Protein AF-A0AAD8IHG1-F1 (afdb_monomer)

Radius of gyration: 26.22 Å; Cα contacts (8 Å, |Δi|>4): 36; chains: 1; bounding box: 47×34×68 Å

Sequence (100 aa):
MQVCKHFLEAVEMNQHGWFWVCPNGGKICHYRHALPIGYILKSQMKALLEEEVEKISEDIENQHAKVITSTPMTPELFLEWKKMEARDAAEMAERAIMIV

InterPro domains:
  IPR000571 Zinc finger, CCCH-type [PS50103] (1-36)

Secondary structure (DSSP, 8-state):
-PBPHHHHHHHHTT--STT---TTTGGG-SSB-SPPTTPPPHHHHHHHHHHHHHHHHHHHHHHHHH--------HHHHHHHHHHHHHHHHHHHHHHHTT-

Foldseek 3Di:
DAADPQLLVCVLVVNDDDPDARPCHRVPDPHDNDDDVPDDRPVRVVVVVVVVVVVVVVVVVVVVVVDPDDDDDDPVNVVVVVVVVVVVVVVVVVVVVVVD

Solvent-accessible surface area (backbone atoms only — not comparable to full-atom values): 6173 Å² total; per-residue (Å²): 138,56,63,32,70,69,47,54,53,28,53,76,68,66,57,59,56,96,87,54,67,50,89,70,54,43,93,69,36,95,41,43,89,60,80,60,92,88,70,75,51,70,70,58,54,48,51,55,52,51,52,52,51,51,51,53,51,52,52,50,52,57,51,55,74,68,56,86,75,85,78,85,85,43,72,70,57,48,53,51,50,53,52,51,53,55,48,53,54,50,53,50,51,51,53,57,61,74,74,110

Organism: NCBI:txid360622

Mean predicted aligned error: 10.36 Å

pLDDT: mean 86.81, std 6.55, range [54.34, 94.75]

Nearest PDB structures (foldseek):
  7vyx-assembly1_A  TM=2.238E-01  e=5.594E+00  Parasutterella muris

Structure (mmCIF, N/CA/C/O backbone):
data_AF-A0AAD8IHG1-F1
#
_entry.id   AF-A0AAD8IHG1-F1
#
loop_
_atom_site.group_PDB
_atom_site.id
_atom_site.type_symbol
_atom_site.label_atom_id
_atom_site.label_alt_id
_atom_site.label_comp_id
_atom_site.label_asym_id
_atom_site.label_entity_id
_atom_site.label_seq_id
_atom_site.pdbx_PDB_ins_code
_atom_site.Cartn_x
_atom_site.Cartn_y
_atom_site.Cartn_z
_atom_site.occupancy
_atom_site.B_iso_or_equiv
_atom_site.auth_seq_id
_atom_site.auth_comp_id
_atom_site.auth_asym_id
_atom_site.auth_atom_id
_atom_site.pdbx_PDB_model_num
ATOM 1 N N . MET A 1 1 ? -1.831 5.982 -28.945 1.00 61.19 1 MET A N 1
ATOM 2 C CA . MET A 1 1 ? -0.402 5.650 -29.140 1.00 61.19 1 MET A CA 1
ATOM 3 C C . MET A 1 1 ? -0.011 4.632 -28.077 1.00 61.19 1 MET A C 1
ATOM 5 O O . MET A 1 1 ? -0.023 4.988 -26.908 1.00 61.19 1 MET A O 1
ATOM 9 N N . GLN A 1 2 ? 0.223 3.369 -28.437 1.00 81.62 2 GLN A N 1
ATOM 10 C CA . GLN A 1 2 ? 0.558 2.319 -27.462 1.00 81.62 2 GLN A CA 1
ATOM 11 C C . GLN A 1 2 ? 2.078 2.198 -27.272 1.00 81.62 2 GLN A C 1
ATOM 13 O O . GLN A 1 2 ? 2.849 2.435 -28.207 1.00 81.62 2 GLN A O 1
ATOM 18 N N . VAL A 1 3 ? 2.500 1.860 -26.051 1.00 86.69 3 VAL A N 1
ATOM 19 C CA . VAL A 1 3 ? 3.903 1.581 -25.707 1.00 86.69 3 VAL A CA 1
ATOM 20 C C . VAL A 1 3 ? 4.254 0.173 -26.184 1.00 86.69 3 VAL A C 1
ATOM 22 O O . VAL A 1 3 ? 3.428 -0.735 -26.099 1.00 86.69 3 VAL A O 1
ATOM 25 N N . CYS A 1 4 ? 5.463 -0.023 -26.709 1.00 90.62 4 CYS A N 1
ATOM 26 C CA . CYS A 1 4 ? 5.891 -1.340 -27.179 1.00 90.62 4 CYS A CA 1
ATOM 27 C C . CYS A 1 4 ? 5.964 -2.349 -26.019 1.00 90.62 4 CYS A C 1
ATOM 29 O O . CYS A 1 4 ? 6.603 -2.080 -25.003 1.00 90.62 4 CYS A O 1
ATOM 31 N N . LYS A 1 5 ? 5.393 -3.545 -26.204 1.00 88.69 5 LYS A N 1
ATOM 32 C CA . LYS A 1 5 ? 5.436 -4.626 -25.201 1.00 88.69 5 LYS A CA 1
ATOM 33 C C . LYS A 1 5 ? 6.863 -5.042 -24.820 1.00 88.69 5 LYS A C 1
ATOM 35 O O . LYS A 1 5 ? 7.157 -5.207 -23.646 1.00 88.69 5 LYS A O 1
ATOM 40 N N . HIS A 1 6 ? 7.757 -5.133 -25.807 1.00 88.75 6 HIS A N 1
ATOM 41 C CA . HIS A 1 6 ? 9.150 -5.536 -25.593 1.00 88.75 6 HIS A CA 1
ATOM 42 C C . HIS A 1 6 ? 9.953 -4.459 -24.875 1.00 88.75 6 HIS A C 1
ATOM 44 O O . HIS A 1 6 ? 10.901 -4.759 -24.163 1.00 88.75 6 HIS A O 1
ATOM 50 N N . PHE A 1 7 ? 9.561 -3.198 -25.058 1.00 89.06 7 PHE A N 1
ATOM 51 C CA . PHE A 1 7 ? 10.139 -2.105 -24.299 1.00 89.06 7 PHE A CA 1
ATOM 52 C C . PHE A 1 7 ? 9.715 -2.178 -22.835 1.00 89.06 7 PHE A C 1
ATOM 54 O O . PHE A 1 7 ? 10.578 -2.093 -21.976 1.00 89.06 7 PHE A O 1
ATOM 61 N N . LEU A 1 8 ? 8.428 -2.401 -22.545 1.00 88.38 8 LEU A N 1
ATOM 62 C CA . LEU A 1 8 ? 7.967 -2.569 -21.161 1.00 88.38 8 LEU A CA 1
ATOM 63 C C . LEU A 1 8 ? 8.709 -3.707 -20.452 1.00 88.38 8 LEU A C 1
ATOM 65 O O . LEU A 1 8 ? 9.193 -3.509 -19.347 1.00 88.38 8 LEU A O 1
ATOM 69 N N . GLU A 1 9 ? 8.876 -4.851 -21.116 1.00 88.19 9 GLU A N 1
ATOM 70 C CA . GLU A 1 9 ? 9.645 -5.986 -20.590 1.00 88.19 9 GLU A CA 1
ATOM 71 C C . GLU A 1 9 ? 11.123 -5.637 -20.343 1.00 88.19 9 GLU A C 1
ATOM 73 O O . GLU A 1 9 ? 11.658 -5.920 -19.274 1.00 88.19 9 G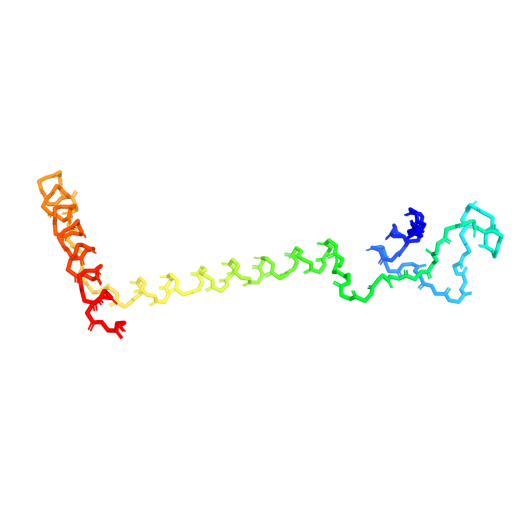LU A O 1
ATOM 78 N N . ALA A 1 10 ? 11.774 -4.957 -21.291 1.00 89.75 10 ALA A N 1
ATOM 79 C CA . ALA A 1 10 ? 13.168 -4.547 -21.147 1.00 89.75 10 ALA A CA 1
ATOM 80 C C . ALA A 1 10 ? 13.376 -3.528 -20.019 1.00 89.75 10 ALA A C 1
ATOM 82 O O . ALA A 1 10 ? 14.382 -3.600 -19.317 1.00 89.75 10 ALA A O 1
ATOM 83 N N . VAL A 1 11 ? 12.439 -2.593 -19.829 1.00 89.00 11 VAL A N 1
ATOM 84 C CA . VAL A 1 11 ? 12.484 -1.650 -18.706 1.00 89.00 11 VAL A CA 1
ATOM 85 C C . VAL A 1 11 ? 12.256 -2.381 -17.380 1.00 89.00 11 VAL A C 1
ATOM 87 O O . VAL A 1 11 ? 12.984 -2.128 -16.426 1.00 89.00 11 VAL A O 1
ATOM 90 N N . GLU A 1 12 ? 11.321 -3.334 -17.321 1.00 86.69 12 GLU A N 1
ATOM 91 C CA . GLU A 1 12 ? 11.069 -4.146 -16.120 1.00 86.69 12 GLU A CA 1
ATOM 92 C C . GLU A 1 12 ? 12.312 -4.958 -15.704 1.00 86.69 12 GLU A C 1
ATOM 94 O O . GLU A 1 12 ? 12.584 -5.122 -14.517 1.00 86.69 12 GLU A O 1
ATOM 99 N N . MET A 1 13 ? 13.101 -5.421 -16.680 1.00 85.50 13 MET A N 1
ATOM 100 C CA . MET A 1 13 ? 14.354 -6.151 -16.456 1.00 85.50 13 MET A CA 1
ATOM 101 C C . MET A 1 13 ? 15.592 -5.248 -16.324 1.00 85.50 13 MET A C 1
ATOM 103 O O . MET A 1 13 ? 16.706 -5.764 -16.248 1.00 85.50 13 MET A O 1
ATOM 107 N N . ASN A 1 14 ? 15.438 -3.918 -16.327 1.00 82.88 14 ASN A N 1
ATOM 108 C CA . ASN A 1 14 ? 16.538 -2.942 -16.382 1.00 82.88 14 ASN A CA 1
ATOM 109 C C . ASN A 1 14 ? 17.500 -3.119 -17.580 1.00 82.88 14 ASN A C 1
ATOM 111 O O . ASN A 1 14 ? 18.616 -2.606 -17.572 1.00 82.88 14 ASN A O 1
ATOM 115 N N . GLN A 1 15 ? 17.069 -3.797 -18.644 1.00 83.31 15 GLN A N 1
ATOM 116 C CA . GLN A 1 15 ? 17.848 -4.068 -19.861 1.00 83.31 15 GLN A CA 1
ATOM 117 C C . GLN A 1 15 ? 17.633 -3.022 -20.968 1.00 83.31 15 GLN A C 1
ATOM 119 O O . GLN A 1 15 ? 18.031 -3.221 -22.113 1.00 83.31 15 GLN A O 1
ATOM 124 N N . HIS A 1 16 ? 17.004 -1.893 -20.650 1.00 75.81 16 HIS A N 1
ATOM 125 C CA . HIS A 1 16 ? 16.937 -0.722 -21.523 1.00 75.81 16 HIS A CA 1
ATOM 126 C C . HIS A 1 16 ? 18.265 0.065 -21.525 1.00 75.81 16 HIS A C 1
ATOM 128 O O . HIS A 1 16 ? 18.893 0.240 -20.484 1.00 75.81 16 HIS A O 1
ATOM 134 N N . GLY A 1 17 ? 18.714 0.556 -22.685 1.00 76.62 17 GLY A N 1
ATOM 135 C CA . GLY A 1 17 ? 19.956 1.330 -22.778 1.00 76.62 17 GLY A CA 1
ATOM 136 C C . GLY A 1 17 ? 20.475 1.492 -24.205 1.00 76.62 17 GLY A C 1
ATOM 137 O O . GLY A 1 17 ? 19.796 1.144 -25.168 1.00 76.62 17 GLY A O 1
ATOM 138 N N . TRP A 1 18 ? 21.702 2.004 -24.339 1.00 76.25 18 TRP A N 1
ATOM 139 C CA . TRP A 1 18 ? 22.323 2.337 -25.632 1.00 76.25 18 TRP A CA 1
ATOM 140 C C . TRP A 1 18 ? 22.438 1.145 -26.599 1.00 76.25 18 TRP A C 1
ATOM 142 O O . TRP A 1 18 ? 22.328 1.319 -27.810 1.00 76.25 18 TRP A O 1
ATOM 152 N N . PHE A 1 19 ? 22.623 -0.066 -26.068 1.00 79.69 19 PHE A N 1
ATOM 153 C CA . PHE A 1 19 ? 22.748 -1.296 -26.860 1.00 79.69 19 PHE A CA 1
ATOM 154 C C . PHE A 1 19 ? 21.433 -2.070 -27.014 1.00 79.69 19 PHE A C 1
ATOM 156 O O . PHE A 1 19 ? 21.411 -3.108 -27.673 1.00 79.69 19 PHE A O 1
ATOM 163 N N . TRP A 1 20 ? 20.335 -1.589 -26.425 1.00 86.69 20 TRP A N 1
ATOM 164 C CA . TRP A 1 20 ? 19.052 -2.273 -26.521 1.00 86.69 20 TRP A CA 1
ATOM 165 C C . TRP A 1 20 ? 18.360 -1.947 -27.848 1.00 86.69 20 TRP A C 1
ATOM 167 O O . TRP A 1 20 ? 18.098 -0.786 -28.169 1.00 86.69 20 TRP A O 1
ATOM 177 N N . VAL A 1 21 ? 18.033 -2.986 -28.616 1.00 85.25 21 VAL A N 1
ATOM 178 C CA . VAL A 1 21 ? 17.307 -2.872 -29.884 1.00 85.25 21 VAL A CA 1
ATOM 179 C C . VAL A 1 21 ? 15.987 -3.613 -29.755 1.00 85.25 21 VAL A C 1
ATOM 181 O O . VAL A 1 21 ? 15.956 -4.787 -29.397 1.00 85.25 21 VAL A O 1
ATOM 184 N N . CYS A 1 22 ? 14.885 -2.933 -30.075 1.00 88.06 22 CYS A N 1
ATOM 185 C CA . CYS A 1 22 ? 13.569 -3.556 -30.040 1.00 88.06 22 CYS A CA 1
ATOM 186 C C . CYS A 1 22 ? 13.506 -4.750 -31.014 1.00 88.06 22 CYS A C 1
A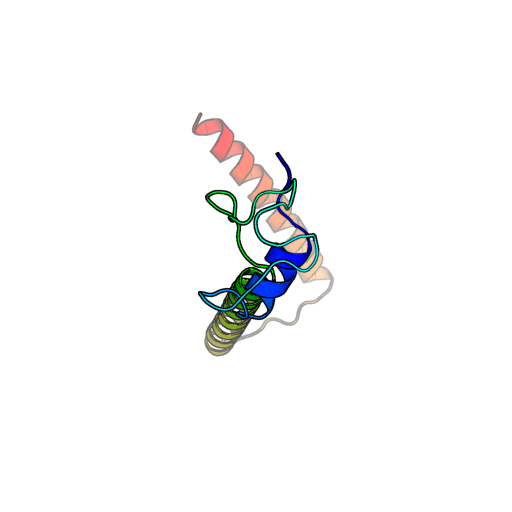TOM 188 O O . CYS A 1 22 ? 13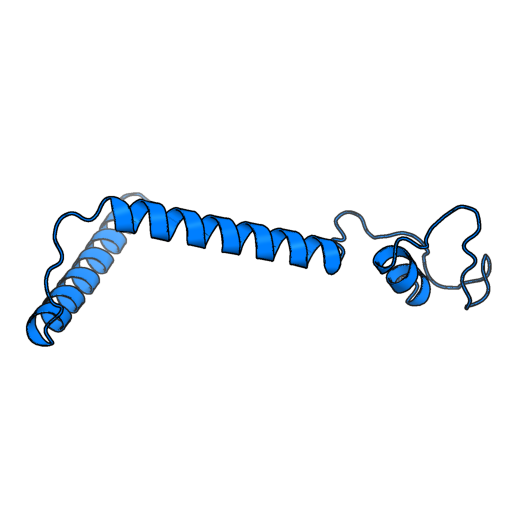.764 -4.563 -32.207 1.00 88.06 22 CYS A O 1
ATOM 190 N N . PRO A 1 23 ? 13.101 -5.952 -30.567 1.00 86.81 23 PRO A N 1
ATOM 191 C CA . PRO A 1 23 ? 12.986 -7.123 -31.441 1.00 86.81 23 PRO A CA 1
ATOM 192 C C . PRO A 1 23 ? 11.874 -6.971 -32.492 1.00 86.81 23 PRO A C 1
ATOM 194 O O . PRO A 1 23 ? 11.879 -7.659 -33.505 1.00 86.81 23 PRO A O 1
ATOM 197 N N . ASN A 1 24 ? 10.956 -6.015 -32.310 1.00 81.44 24 ASN A N 1
ATOM 198 C CA . ASN A 1 24 ? 9.882 -5.688 -33.250 1.00 81.44 24 ASN A CA 1
ATOM 199 C C . ASN A 1 24 ? 10.307 -4.660 -34.324 1.00 81.44 24 ASN A C 1
ATOM 201 O O . ASN A 1 24 ? 9.527 -3.784 -34.698 1.00 81.44 24 ASN A O 1
ATOM 205 N N . GLY A 1 25 ? 11.563 -4.717 -34.778 1.00 77.69 25 GLY A N 1
ATOM 206 C CA . GLY A 1 25 ? 12.081 -3.860 -35.855 1.00 77.69 25 GLY A CA 1
ATOM 207 C C . GLY A 1 25 ? 12.900 -2.644 -35.406 1.00 77.69 25 GLY A C 1
ATOM 208 O O . GLY A 1 25 ? 13.099 -1.719 -36.190 1.00 77.69 25 GLY A O 1
ATOM 209 N N . GLY A 1 26 ? 13.393 -2.610 -34.165 1.00 79.50 26 GLY A N 1
ATOM 210 C CA . GLY A 1 26 ? 14.316 -1.578 -33.686 1.00 79.50 26 GLY A CA 1
ATOM 211 C C . GLY A 1 26 ? 13.744 -0.165 -33.826 1.00 79.50 26 GLY A C 1
ATOM 212 O O . GLY A 1 26 ? 12.757 0.181 -33.180 1.00 79.50 26 GLY A O 1
ATOM 213 N N . LYS A 1 27 ? 14.357 0.650 -34.693 1.00 73.94 27 LYS A N 1
ATOM 214 C CA . LYS A 1 27 ? 13.911 2.024 -35.002 1.00 73.94 27 LYS A CA 1
ATOM 215 C C . LYS A 1 27 ? 12.644 2.094 -35.869 1.00 73.94 27 LYS A C 1
ATOM 217 O O . LYS A 1 27 ? 12.062 3.164 -35.983 1.00 73.94 27 LYS A O 1
ATOM 222 N N . ILE A 1 28 ? 12.226 0.977 -36.463 1.00 81.62 28 ILE A N 1
ATOM 223 C CA . ILE A 1 28 ? 11.057 0.853 -37.351 1.00 81.62 28 ILE A CA 1
ATOM 224 C C . ILE A 1 28 ? 9.814 0.393 -36.562 1.00 81.62 28 ILE A C 1
ATOM 226 O O . ILE A 1 28 ? 8.738 0.203 -37.119 1.00 81.62 28 ILE A O 1
ATOM 230 N N . CYS A 1 29 ? 9.935 0.201 -35.246 1.00 85.88 29 CYS A N 1
ATOM 231 C CA . CYS A 1 29 ? 8.811 -0.212 -34.416 1.00 85.88 29 CYS A CA 1
ATOM 232 C C . CYS A 1 29 ? 7.672 0.819 -34.489 1.00 85.88 29 CYS A C 1
ATOM 234 O O . CYS A 1 29 ? 7.864 1.999 -34.205 1.00 85.88 29 CYS A O 1
ATOM 236 N N . HIS A 1 30 ? 6.462 0.351 -34.799 1.00 83.81 30 HIS A N 1
ATOM 237 C CA . HIS A 1 30 ? 5.252 1.179 -34.848 1.00 83.81 30 HIS A CA 1
ATOM 238 C C . HIS A 1 30 ? 4.797 1.704 -33.472 1.00 83.81 30 HIS A C 1
ATOM 240 O O . HIS A 1 30 ? 3.921 2.565 -33.393 1.00 83.81 30 HIS A O 1
ATOM 246 N N . TYR A 1 31 ? 5.363 1.177 -32.383 1.00 86.81 31 TYR A N 1
ATOM 247 C CA . TYR A 1 31 ? 4.978 1.485 -31.008 1.00 86.81 31 TYR A CA 1
ATOM 248 C C . TYR A 1 31 ? 6.028 2.350 -30.307 1.00 86.81 31 TYR A C 1
ATOM 250 O O . TYR A 1 31 ? 7.221 2.276 -30.596 1.00 86.81 31 TYR A O 1
ATOM 258 N N . ARG A 1 32 ? 5.594 3.155 -29.332 1.00 85.81 32 ARG A N 1
ATOM 259 C CA . ARG A 1 32 ? 6.470 4.107 -28.6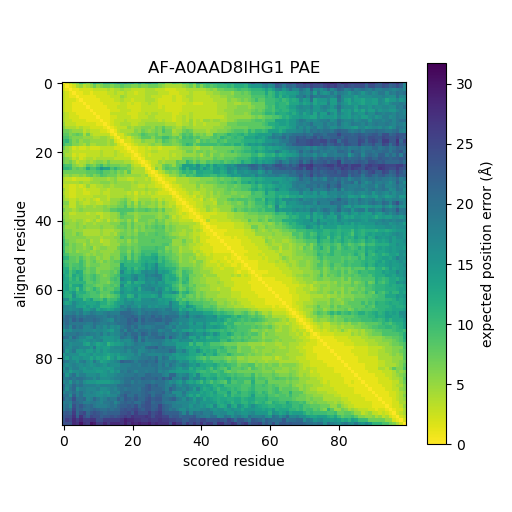30 1.00 85.81 32 ARG A CA 1
ATOM 260 C C . ARG A 1 32 ? 7.422 3.377 -27.669 1.00 85.81 32 ARG A C 1
ATOM 262 O O . ARG A 1 32 ? 6.971 2.573 -26.855 1.00 85.81 32 ARG A O 1
ATOM 269 N N . HIS A 1 33 ? 8.715 3.705 -27.717 1.00 87.50 33 HIS A N 1
ATOM 270 C CA . HIS A 1 33 ? 9.758 3.234 -26.785 1.00 87.50 33 HIS A CA 1
ATOM 271 C C . HIS A 1 33 ? 10.051 4.263 -25.690 1.00 87.50 33 HIS A C 1
ATOM 273 O O . HIS A 1 33 ? 11.183 4.693 -25.493 1.00 87.50 33 HIS A O 1
ATOM 279 N N . ALA A 1 34 ? 9.001 4.735 -25.033 1.00 87.25 34 ALA A N 1
ATOM 280 C CA . ALA A 1 34 ? 9.127 5.655 -23.918 1.00 87.25 34 ALA A CA 1
ATOM 281 C C . ALA A 1 34 ? 7.930 5.471 -22.999 1.00 87.25 34 ALA A C 1
ATOM 283 O O . ALA A 1 34 ? 6.787 5.383 -23.472 1.00 87.25 34 ALA A O 1
ATOM 284 N N . LEU A 1 35 ? 8.203 5.441 -21.696 1.00 85.12 35 LEU A N 1
ATOM 285 C CA . LEU A 1 35 ? 7.162 5.373 -20.687 1.00 85.12 35 LEU A CA 1
ATOM 286 C C . LEU A 1 35 ? 6.280 6.635 -20.753 1.00 85.12 35 LEU A C 1
ATOM 288 O O . LEU A 1 35 ? 6.763 7.730 -21.081 1.00 85.12 35 LEU A O 1
ATOM 292 N N . PRO A 1 36 ? 4.967 6.504 -20.520 1.00 86.81 36 PRO A N 1
ATOM 293 C CA . PRO A 1 36 ? 4.108 7.640 -20.227 1.00 86.81 36 PRO A CA 1
ATOM 294 C C . PRO A 1 36 ? 4.591 8.361 -18.966 1.00 86.81 36 PRO A C 1
ATOM 296 O O . PRO A 1 36 ? 5.170 7.746 -18.070 1.00 86.81 36 PRO A O 1
ATOM 299 N N . ILE A 1 37 ? 4.338 9.665 -18.891 1.00 84.75 37 ILE A N 1
ATOM 300 C CA . ILE A 1 37 ? 4.608 10.438 -17.675 1.00 84.75 37 ILE A CA 1
ATOM 301 C C . ILE A 1 37 ? 3.748 9.847 -16.548 1.00 84.75 37 ILE A C 1
ATOM 303 O O . ILE A 1 37 ? 2.550 9.652 -16.737 1.00 84.75 37 ILE A O 1
ATOM 307 N N . GLY A 1 38 ? 4.367 9.532 -15.408 1.00 82.81 38 GLY A N 1
ATOM 308 C CA . GLY A 1 38 ? 3.687 8.932 -14.255 1.00 82.81 38 GLY A CA 1
ATOM 309 C C . GLY A 1 38 ? 3.509 7.409 -14.310 1.00 82.81 38 GLY A C 1
ATOM 310 O O . GLY A 1 38 ? 2.824 6.860 -13.455 1.00 82.81 38 GLY A O 1
ATOM 311 N N . TYR A 1 39 ? 4.098 6.707 -15.285 1.00 84.56 39 TYR A N 1
ATOM 312 C CA . TYR A 1 39 ? 4.062 5.242 -15.303 1.00 84.56 39 TYR A CA 1
ATOM 313 C C . TYR A 1 39 ? 4.988 4.652 -14.231 1.00 84.56 39 TYR A C 1
ATOM 315 O O . TYR A 1 39 ? 6.197 4.880 -14.264 1.00 84.56 39 TYR A O 1
ATOM 323 N N . ILE A 1 40 ? 4.417 3.861 -13.322 1.00 84.38 40 ILE A N 1
ATOM 324 C CA . ILE A 1 40 ? 5.135 3.147 -12.260 1.00 84.38 40 ILE A CA 1
ATOM 325 C C . ILE A 1 40 ? 5.327 1.691 -12.704 1.00 84.38 40 ILE A C 1
ATOM 327 O O . ILE A 1 40 ? 4.375 1.039 -13.138 1.00 84.38 40 ILE A O 1
ATOM 331 N N . LEU A 1 41 ? 6.561 1.184 -12.626 1.00 86.56 41 LEU A N 1
ATOM 332 C CA . LEU A 1 41 ? 6.867 -0.216 -12.948 1.00 86.56 41 LEU A CA 1
ATOM 333 C C . LEU A 1 41 ? 6.235 -1.156 -11.919 1.00 86.56 41 LEU A C 1
ATOM 335 O O . LEU A 1 41 ? 6.078 -0.790 -10.753 1.00 86.56 41 LEU A O 1
ATOM 339 N N . LYS A 1 42 ? 5.924 -2.394 -12.318 1.00 85.19 42 LYS A N 1
ATOM 340 C CA . LYS A 1 42 ? 5.336 -3.364 -11.382 1.00 85.19 42 LYS A CA 1
ATOM 341 C C . LYS A 1 42 ? 6.321 -3.705 -10.269 1.00 85.19 42 LYS A C 1
ATOM 343 O O . LYS A 1 42 ? 5.905 -3.849 -9.126 1.00 85.19 42 LYS A O 1
ATOM 348 N N . SER A 1 43 ? 7.613 -3.777 -10.587 1.00 83.44 43 SER A N 1
ATOM 349 C CA . SER A 1 43 ? 8.687 -3.952 -9.603 1.00 83.44 43 SER A CA 1
ATOM 350 C C . SER A 1 43 ? 8.731 -2.830 -8.559 1.00 83.44 43 SER A C 1
ATOM 352 O O . SER A 1 43 ? 8.812 -3.111 -7.368 1.00 83.44 43 SER A O 1
ATOM 354 N N . GLN A 1 44 ? 8.612 -1.571 -8.987 1.00 83.75 44 GLN A N 1
ATOM 355 C CA . GLN A 1 44 ? 8.586 -0.415 -8.084 1.00 83.75 44 GLN A CA 1
ATOM 356 C C . GLN A 1 44 ? 7.315 -0.391 -7.234 1.00 83.75 44 GLN A C 1
ATOM 358 O O . GLN A 1 44 ? 7.384 -0.166 -6.032 1.00 83.75 44 GLN A O 1
ATOM 363 N N . MET A 1 45 ? 6.158 -0.676 -7.836 1.00 86.81 45 MET A N 1
ATOM 364 C CA . MET A 1 45 ? 4.893 -0.762 -7.105 1.00 86.81 45 MET A CA 1
ATOM 365 C C . MET A 1 45 ? 4.928 -1.873 -6.052 1.00 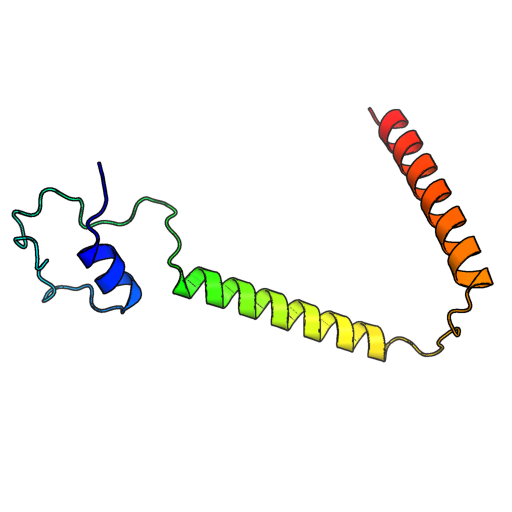86.81 45 MET A C 1
ATOM 367 O O . MET A 1 45 ? 4.444 -1.681 -4.943 1.00 86.81 45 MET A O 1
ATOM 371 N N . LYS A 1 46 ? 5.531 -3.021 -6.381 1.00 85.94 46 LYS A N 1
ATOM 372 C CA . LYS A 1 46 ? 5.722 -4.117 -5.434 1.00 85.94 46 LYS A CA 1
ATOM 373 C C . LYS A 1 46 ? 6.602 -3.692 -4.254 1.00 85.94 46 LYS A C 1
ATOM 375 O O . LYS A 1 46 ? 6.210 -3.942 -3.124 1.00 85.94 46 LYS A O 1
ATOM 380 N N . ALA A 1 47 ? 7.723 -3.018 -4.511 1.00 86.31 47 ALA A N 1
ATOM 381 C CA . ALA A 1 47 ? 8.608 -2.534 -3.452 1.00 86.31 47 ALA A CA 1
ATOM 382 C C . ALA A 1 47 ? 7.901 -1.546 -2.508 1.00 86.31 47 ALA A C 1
ATOM 384 O O . ALA A 1 47 ? 8.012 -1.683 -1.298 1.00 86.31 47 ALA A O 1
ATOM 385 N N . LEU A 1 48 ? 7.113 -0.609 -3.051 1.00 87.12 48 LEU A N 1
ATOM 386 C CA . LEU A 1 48 ? 6.326 0.331 -2.241 1.00 87.12 48 LEU A CA 1
ATOM 387 C C . LEU A 1 48 ? 5.285 -0.384 -1.367 1.00 87.12 48 LEU A C 1
ATOM 389 O O . LEU A 1 48 ? 5.089 -0.017 -0.215 1.00 87.12 48 LEU A O 1
ATOM 393 N N . LEU A 1 49 ? 4.622 -1.410 -1.907 1.00 88.56 49 LEU A N 1
ATOM 394 C CA . LEU A 1 49 ? 3.663 -2.212 -1.144 1.00 88.56 49 LEU A CA 1
ATOM 395 C C . LEU A 1 49 ? 4.348 -3.027 -0.042 1.00 88.56 49 LEU A C 1
ATOM 397 O O . LEU A 1 49 ? 3.802 -3.135 1.049 1.00 88.56 49 LEU A O 1
ATOM 401 N N . GLU A 1 50 ? 5.515 -3.608 -0.319 1.00 90.50 50 GLU A N 1
ATOM 402 C CA . GLU A 1 50 ? 6.301 -4.343 0.678 1.00 90.50 50 GLU A CA 1
ATOM 403 C C . GLU A 1 50 ? 6.775 -3.411 1.804 1.00 90.50 50 GLU A C 1
ATOM 405 O O . GLU A 1 50 ? 6.590 -3.746 2.969 1.00 90.50 50 GLU A O 1
ATOM 410 N N . GLU A 1 51 ? 7.265 -2.213 1.475 1.00 88.88 51 GLU A N 1
ATOM 411 C CA . GLU A 1 51 ? 7.656 -1.186 2.453 1.00 88.88 51 GLU A CA 1
ATOM 412 C C . GLU A 1 51 ? 6.471 -0.734 3.325 1.00 88.88 51 GLU A C 1
ATOM 414 O O . GLU A 1 51 ? 6.592 -0.610 4.544 1.00 88.88 51 GLU A O 1
ATOM 419 N N . GLU A 1 52 ? 5.294 -0.528 2.727 1.00 91.12 52 GLU A N 1
ATOM 420 C CA . GLU A 1 52 ? 4.088 -0.158 3.473 1.00 91.12 52 GL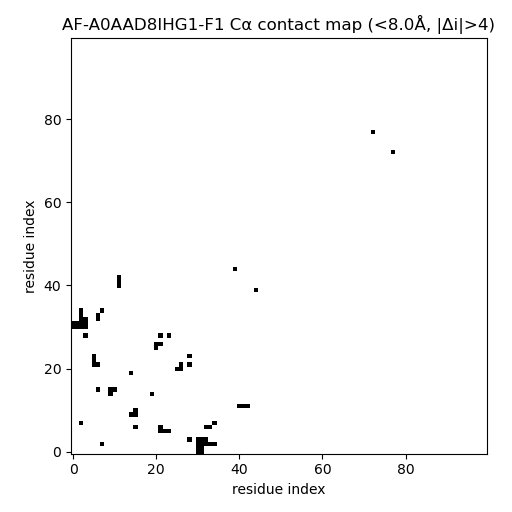U A CA 1
ATOM 421 C C . GLU A 1 52 ? 3.634 -1.284 4.416 1.00 91.12 52 GLU A C 1
ATOM 423 O O . GLU A 1 52 ? 3.257 -1.023 5.560 1.00 91.12 52 GLU A O 1
ATOM 428 N N . VAL A 1 53 ? 3.716 -2.543 3.976 1.00 90.31 53 VAL A N 1
ATOM 429 C CA . VAL A 1 53 ? 3.412 -3.708 4.818 1.00 90.31 53 VAL A CA 1
ATOM 430 C C . VAL A 1 53 ? 4.407 -3.836 5.972 1.00 90.31 53 VAL A C 1
ATOM 432 O O . VAL A 1 53 ? 3.979 -4.062 7.105 1.00 90.31 53 VAL A O 1
ATOM 435 N N . GLU A 1 54 ? 5.707 -3.669 5.718 1.00 89.75 54 GLU A N 1
ATOM 436 C CA . GLU A 1 54 ? 6.738 -3.696 6.763 1.00 89.75 54 GLU A CA 1
ATOM 437 C C . GLU A 1 54 ? 6.496 -2.609 7.810 1.00 89.75 54 GLU A C 1
ATOM 439 O O . GLU A 1 54 ? 6.480 -2.896 9.008 1.00 89.75 54 GLU A O 1
ATOM 444 N N . LYS A 1 55 ? 6.199 -1.385 7.366 1.00 92.00 55 LYS A N 1
ATOM 445 C CA . LYS A 1 55 ? 5.884 -0.271 8.260 1.00 92.00 55 LYS A CA 1
ATOM 446 C C . LYS A 1 55 ? 4.658 -0.551 9.132 1.00 92.00 55 LYS A C 1
ATOM 448 O O . LYS A 1 55 ? 4.694 -0.306 10.335 1.00 92.00 55 LYS A O 1
ATOM 453 N N . ILE A 1 56 ? 3.580 -1.086 8.551 1.00 91.88 56 ILE A N 1
ATOM 454 C CA . ILE A 1 56 ? 2.379 -1.466 9.313 1.00 91.88 56 ILE A CA 1
ATOM 455 C C . ILE A 1 56 ? 2.722 -2.538 10.354 1.00 91.88 56 ILE A C 1
ATOM 457 O O . ILE A 1 56 ? 2.243 -2.465 11.485 1.00 91.88 56 ILE A O 1
ATOM 461 N N . SER A 1 57 ? 3.550 -3.522 9.994 1.00 90.31 57 SER A N 1
ATOM 462 C CA . SER A 1 57 ? 3.985 -4.571 10.921 1.00 90.31 57 SER A CA 1
ATOM 463 C C . SER A 1 57 ? 4.752 -3.991 12.110 1.00 90.31 57 SER A C 1
ATOM 465 O O . SER A 1 57 ? 4.426 -4.295 13.258 1.00 90.31 57 SER A O 1
ATOM 467 N N . GLU A 1 58 ? 5.725 -3.115 11.850 1.00 92.25 58 GLU A N 1
ATOM 468 C CA . GLU A 1 58 ? 6.521 -2.461 12.892 1.00 92.25 58 GLU A CA 1
ATOM 469 C C . GLU A 1 58 ? 5.647 -1.584 13.806 1.00 92.25 58 GLU A C 1
ATOM 471 O O . GLU A 1 58 ? 5.785 -1.608 15.033 1.00 92.25 58 GLU A O 1
ATOM 476 N N . ASP A 1 59 ? 4.687 -0.855 13.233 1.00 94.75 59 ASP A N 1
ATOM 477 C CA . ASP A 1 59 ? 3.739 -0.042 13.993 1.00 94.75 59 ASP A CA 1
ATOM 478 C C . ASP A 1 59 ? 2.848 -0.899 14.907 1.00 94.75 59 ASP A C 1
ATOM 480 O O . ASP A 1 59 ? 2.632 -0.536 16.070 1.00 94.75 59 ASP A O 1
ATOM 484 N N . ILE A 1 60 ? 2.363 -2.051 14.426 1.00 93.62 60 ILE A N 1
ATOM 485 C CA . ILE A 1 60 ? 1.571 -2.993 15.232 1.00 93.62 60 ILE A CA 1
ATOM 486 C C . ILE A 1 60 ? 2.402 -3.532 16.398 1.00 93.62 60 ILE A C 1
ATOM 488 O O . ILE A 1 60 ? 1.924 -3.530 17.533 1.00 93.62 60 ILE A O 1
ATOM 492 N N . GLU A 1 61 ? 3.641 -3.961 16.155 1.00 91.81 61 GLU A N 1
ATOM 493 C CA . GLU A 1 61 ? 4.527 -4.482 17.203 1.00 91.81 61 GLU A CA 1
ATOM 494 C C . GLU A 1 61 ? 4.849 -3.418 18.257 1.00 91.81 61 GLU A C 1
ATOM 496 O O . GLU A 1 61 ? 4.740 -3.673 19.461 1.00 91.81 61 GLU A O 1
ATOM 501 N N . ASN A 1 62 ? 5.147 -2.193 17.818 1.00 92.06 62 ASN A N 1
ATOM 502 C CA . ASN A 1 62 ? 5.380 -1.052 18.697 1.00 92.06 62 ASN A CA 1
ATOM 503 C C . ASN A 1 62 ? 4.153 -0.705 19.549 1.00 92.06 62 ASN A C 1
ATOM 505 O O . ASN A 1 62 ? 4.292 -0.341 20.720 1.00 92.06 62 ASN A O 1
ATOM 509 N N . GLN A 1 63 ? 2.947 -0.778 18.981 1.00 92.62 63 GLN A N 1
ATOM 510 C CA . GLN A 1 63 ? 1.715 -0.572 19.741 1.00 92.62 63 GLN A CA 1
ATOM 511 C C . GLN A 1 63 ? 1.472 -1.714 20.723 1.00 92.62 63 GLN A C 1
ATOM 513 O O . GLN A 1 63 ? 1.168 -1.452 21.885 1.00 92.62 63 GLN A O 1
ATOM 518 N N . HIS A 1 64 ? 1.667 -2.960 20.296 1.00 89.31 64 HIS A N 1
ATOM 519 C CA . HIS A 1 64 ? 1.480 -4.133 21.140 1.00 89.31 64 HIS A CA 1
ATOM 520 C C . HIS A 1 64 ? 2.436 -4.127 22.341 1.00 89.31 64 HIS A C 1
ATOM 522 O O . HIS A 1 64 ? 2.012 -4.400 23.460 1.00 89.31 64 HIS A O 1
ATOM 528 N N . ALA A 1 65 ? 3.687 -3.696 22.152 1.00 90.62 65 ALA A N 1
ATOM 529 C CA . ALA A 1 65 ? 4.657 -3.523 23.235 1.00 90.62 65 ALA A CA 1
ATOM 530 C C . ALA A 1 65 ? 4.242 -2.463 24.277 1.00 90.62 65 ALA A C 1
ATOM 532 O O . ALA A 1 65 ? 4.658 -2.538 25.433 1.00 90.62 65 ALA A O 1
ATOM 533 N N . LYS A 1 66 ? 3.417 -1.479 23.893 1.00 93.00 66 LYS A N 1
ATOM 534 C CA . LYS A 1 66 ? 2.874 -0.458 24.808 1.00 93.00 66 LYS A CA 1
ATOM 535 C C . LYS A 1 66 ? 1.647 -0.948 25.583 1.00 93.00 66 LYS A C 1
ATOM 537 O O . LYS A 1 66 ? 1.241 -0.286 26.539 1.00 93.00 66 LYS A O 1
ATOM 542 N N . VAL A 1 67 ? 1.042 -2.072 25.195 1.00 89.88 67 VAL A N 1
ATOM 543 C CA . VAL A 1 67 ? -0.125 -2.633 25.885 1.00 89.88 67 VAL A CA 1
ATOM 544 C C . VAL A 1 67 ? 0.333 -3.347 27.156 1.00 89.88 67 VAL A C 1
ATOM 546 O O . VAL A 1 67 ? 0.903 -4.430 27.116 1.00 89.88 67 VAL A O 1
ATOM 549 N N . ILE A 1 68 ? 0.059 -2.736 28.310 1.00 87.81 68 ILE A N 1
ATOM 550 C CA . ILE A 1 68 ? 0.432 -3.275 29.631 1.00 87.81 68 ILE A CA 1
ATOM 551 C C . ILE A 1 68 ? -0.612 -4.285 30.136 1.00 87.81 68 ILE A C 1
ATOM 553 O O . ILE A 1 68 ? -0.284 -5.240 30.837 1.00 87.81 68 ILE A O 1
ATOM 557 N N . THR A 1 69 ? -1.883 -4.084 29.781 1.00 88.12 69 THR A N 1
ATOM 558 C CA . THR A 1 69 ? -3.008 -4.912 30.231 1.00 88.12 69 THR A CA 1
ATOM 559 C C . THR A 1 69 ? -3.929 -5.235 29.066 1.00 88.12 69 THR A C 1
ATOM 561 O O . THR A 1 69 ? -4.263 -4.346 28.287 1.00 88.12 69 THR A O 1
ATOM 564 N N . SER A 1 70 ? -4.397 -6.479 28.992 1.00 83.75 70 SER A N 1
ATOM 565 C CA . SER A 1 70 ? -5.389 -6.916 28.010 1.00 83.75 70 SER A CA 1
ATOM 566 C C . SER A 1 70 ? -6.662 -7.378 28.716 1.00 83.75 70 SER A C 1
ATOM 568 O O . SER A 1 70 ? -6.598 -8.065 29.738 1.00 83.75 70 SER A O 1
ATOM 570 N N . THR A 1 71 ? -7.821 -6.985 28.187 1.00 85.56 71 THR A N 1
ATOM 571 C CA . THR A 1 71 ? -9.126 -7.473 28.641 1.00 85.56 71 THR A CA 1
ATOM 572 C C . THR A 1 71 ? -9.554 -8.622 27.731 1.00 85.56 71 THR A C 1
ATOM 574 O O . THR A 1 71 ? -9.677 -8.411 26.524 1.00 85.56 71 THR A O 1
ATOM 577 N N . PRO A 1 72 ? -9.799 -9.831 28.268 1.00 86.88 72 PRO A N 1
ATOM 578 C CA . PRO A 1 72 ? -10.317 -10.934 27.474 1.00 86.88 72 PRO A CA 1
ATOM 579 C C . PRO A 1 72 ? -11.617 -10.534 26.777 1.00 86.88 72 PRO A C 1
ATOM 581 O O . PRO A 1 72 ? -12.571 -10.087 27.414 1.00 86.88 72 PRO A O 1
ATOM 584 N N . MET A 1 73 ? -11.651 -10.697 25.459 1.00 88.31 73 MET A N 1
ATOM 585 C CA . MET A 1 73 ? -12.829 -10.381 24.665 1.00 88.31 73 MET A CA 1
ATOM 586 C C . MET A 1 73 ? -13.874 -11.489 24.852 1.00 88.31 73 MET A C 1
ATOM 588 O O . MET A 1 73 ? -13.732 -12.578 24.296 1.00 88.31 73 MET A O 1
ATOM 592 N N . THR A 1 74 ? -14.915 -11.225 25.647 1.00 93.88 74 THR A N 1
ATOM 593 C CA . THR A 1 74 ? -16.078 -12.120 25.775 1.00 93.88 74 THR A CA 1
ATOM 594 C C . THR A 1 74 ? -17.182 -11.729 24.786 1.00 93.88 74 THR A C 1
ATOM 596 O O . THR A 1 74 ? -17.207 -10.585 24.319 1.00 93.88 74 THR A O 1
ATOM 599 N N . PRO A 1 75 ? -18.119 -12.638 24.452 1.00 93.62 75 PRO A N 1
ATOM 600 C CA . PRO A 1 75 ? -19.225 -12.330 23.545 1.00 93.6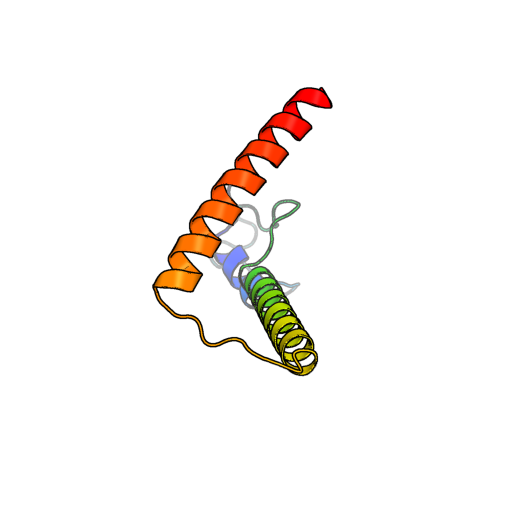2 75 PRO A CA 1
ATOM 601 C C . PRO A 1 75 ? -20.087 -11.150 24.009 1.00 93.62 75 PRO A C 1
ATOM 603 O O . PRO A 1 75 ? -20.488 -10.319 23.197 1.00 93.62 75 PRO A O 1
ATOM 606 N N . GLU A 1 76 ? -20.343 -11.042 25.313 1.00 92.00 76 GLU A N 1
ATOM 607 C CA . GLU A 1 76 ? -21.133 -9.959 25.904 1.00 92.00 76 GLU A CA 1
ATOM 608 C C . GLU A 1 76 ? -20.420 -8.616 25.734 1.00 92.00 76 GLU A C 1
ATOM 610 O O . GLU A 1 76 ? -21.028 -7.641 25.291 1.00 92.00 76 GLU A O 1
ATOM 615 N N . LEU A 1 77 ? -19.114 -8.586 26.020 1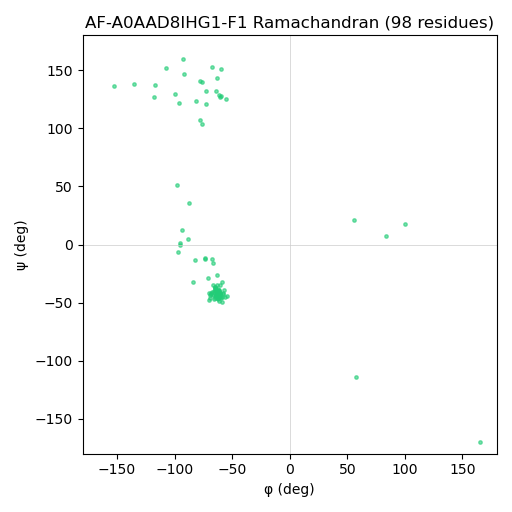.00 91.50 77 LEU A N 1
ATOM 616 C CA . LEU A 1 77 ? -18.289 -7.391 25.879 1.00 91.50 77 LEU A CA 1
ATOM 617 C C . LEU A 1 77 ? -18.173 -6.963 24.410 1.00 91.50 77 LEU A C 1
ATOM 619 O O . LEU A 1 77 ? -18.233 -5.775 24.105 1.00 91.50 77 LEU A O 1
ATOM 623 N N . PHE A 1 78 ? -18.060 -7.925 23.493 1.00 92.56 78 PHE A N 1
ATOM 624 C CA . PHE A 1 78 ? -18.031 -7.663 22.056 1.00 92.56 78 PHE A CA 1
ATOM 625 C C . PHE A 1 78 ? -19.348 -7.061 21.546 1.00 92.56 78 PHE A C 1
ATOM 627 O O . PHE A 1 78 ? -19.335 -6.120 20.751 1.00 92.56 78 PHE A O 1
ATOM 634 N N . LEU A 1 79 ? -20.493 -7.572 22.008 1.00 94.12 79 LEU A N 1
ATOM 635 C CA . LEU A 1 79 ? -21.803 -7.023 21.650 1.00 94.12 79 LEU A CA 1
ATOM 636 C C . LEU A 1 79 ? -21.994 -5.603 22.187 1.00 94.12 79 LEU A C 1
ATOM 638 O O . LEU A 1 79 ? -22.545 -4.761 21.478 1.00 94.12 79 LEU A O 1
ATOM 642 N N . GLU A 1 80 ? -21.539 -5.336 23.411 1.00 93.19 80 GLU A N 1
ATOM 643 C CA . GLU A 1 80 ? -21.585 -3.994 23.990 1.00 93.19 80 GLU A CA 1
ATOM 644 C C . GLU A 1 80 ? -20.677 -3.029 23.221 1.00 93.19 80 GLU A C 1
ATOM 646 O O . GLU A 1 80 ? -21.135 -1.972 22.787 1.00 93.19 80 GLU A O 1
ATOM 651 N N . TRP A 1 81 ? -19.435 -3.431 22.933 1.00 93.25 81 TRP A N 1
ATOM 652 C CA . TRP A 1 81 ? -18.513 -2.664 22.091 1.00 93.25 81 TRP A CA 1
ATOM 653 C C . TRP A 1 81 ? -19.123 -2.338 20.721 1.00 93.25 81 TRP A C 1
ATOM 655 O O . TRP A 1 81 ? -19.092 -1.191 20.286 1.00 93.25 81 TRP A O 1
ATOM 665 N N . LYS A 1 82 ? -19.774 -3.307 20.068 1.00 93.31 82 LYS A N 1
ATOM 666 C CA . LYS A 1 82 ? -20.410 -3.094 18.760 1.00 93.31 82 LYS A CA 1
ATOM 667 C C . LYS A 1 82 ? -21.546 -2.064 18.804 1.00 93.31 82 LYS A C 1
ATOM 669 O O . LYS A 1 82 ? -21.743 -1.332 17.835 1.00 93.31 82 LYS A O 1
ATOM 674 N N . LYS A 1 83 ? -22.310 -2.008 19.902 1.00 94.00 83 LYS A N 1
ATOM 675 C CA . LYS A 1 83 ? -23.345 -0.977 20.099 1.00 94.00 83 LYS A CA 1
ATOM 676 C C . LYS A 1 83 ? -22.730 0.401 20.325 1.00 94.00 83 LYS A C 1
ATOM 678 O O . LYS A 1 83 ? -23.246 1.372 19.781 1.00 94.00 83 LYS A O 1
ATOM 683 N N . MET A 1 84 ? -21.654 0.471 21.111 1.00 92.31 84 MET A N 1
ATOM 684 C CA . MET A 1 84 ? -20.902 1.705 21.346 1.00 92.31 84 MET A CA 1
ATOM 685 C C . MET A 1 84 ? -20.371 2.265 20.025 1.00 92.31 84 MET A C 1
ATOM 687 O O . MET A 1 84 ? -20.672 3.403 19.693 1.00 92.31 84 MET A O 1
ATOM 691 N N . GLU A 1 85 ? -19.717 1.430 19.215 1.00 94.50 85 GLU A N 1
ATOM 692 C CA . GLU A 1 85 ? -19.166 1.822 17.913 1.00 94.50 85 GLU A CA 1
ATOM 693 C C . GLU A 1 85 ? -20.245 2.371 16.963 1.00 94.50 85 GLU A C 1
ATOM 695 O O . GLU A 1 85 ? -20.058 3.391 16.304 1.00 94.50 85 GLU A O 1
ATOM 700 N N . ALA A 1 86 ? -21.417 1.727 16.918 1.00 91.62 86 ALA A N 1
ATOM 701 C CA . ALA A 1 86 ? -22.536 2.191 16.101 1.00 91.62 86 ALA A CA 1
ATOM 702 C C . ALA A 1 86 ? -23.084 3.551 16.565 1.00 91.62 86 ALA A C 1
ATOM 704 O O . ALA A 1 86 ? -23.487 4.365 15.731 1.00 91.62 86 ALA A O 1
ATOM 705 N N . ARG A 1 87 ? -23.105 3.803 17.881 1.00 92.19 87 ARG A N 1
ATOM 706 C CA . ARG A 1 87 ? -23.522 5.093 18.444 1.00 92.19 87 ARG A CA 1
ATOM 707 C C . ARG A 1 87 ? -22.493 6.177 18.141 1.00 92.19 87 ARG A C 1
ATOM 709 O O . ARG A 1 87 ? -22.872 7.228 17.640 1.00 92.19 87 ARG A O 1
ATOM 716 N N . ASP A 1 88 ? -21.215 5.900 18.371 1.00 92.88 88 ASP A N 1
ATOM 717 C CA . ASP A 1 88 ? -20.130 6.853 18.138 1.00 92.88 88 ASP A CA 1
ATOM 718 C C . ASP A 1 88 ? -20.042 7.228 16.645 1.00 92.88 88 ASP A C 1
ATOM 720 O O . ASP A 1 88 ? -19.874 8.399 16.303 1.00 92.88 88 ASP A O 1
ATOM 724 N N . ALA A 1 89 ? -20.264 6.266 15.739 1.00 91.56 89 ALA A N 1
ATOM 725 C CA . ALA A 1 89 ? -20.380 6.524 14.304 1.00 91.56 89 ALA A CA 1
ATOM 726 C C . ALA A 1 89 ? -21.577 7.429 13.953 1.00 91.56 89 ALA A C 1
ATOM 728 O O . ALA A 1 89 ? -21.449 8.312 13.102 1.00 91.56 89 ALA A O 1
ATOM 729 N N . ALA A 1 90 ? -22.730 7.241 14.606 1.00 91.38 90 ALA A N 1
ATOM 730 C CA . ALA A 1 90 ? -23.901 8.095 14.410 1.00 91.38 90 ALA A CA 1
ATOM 731 C C . ALA A 1 90 ? -23.659 9.525 14.925 1.00 91.38 90 ALA A C 1
ATOM 733 O O . ALA A 1 90 ? -23.960 10.485 14.217 1.00 91.38 90 ALA A O 1
ATOM 734 N N . GLU A 1 91 ? -23.046 9.673 16.102 1.00 91.81 91 GLU A N 1
ATOM 735 C CA . GLU A 1 91 ? -22.674 10.976 16.670 1.00 91.81 91 GLU A CA 1
ATOM 736 C C . GLU A 1 91 ? -21.627 11.701 15.812 1.00 91.81 91 GLU A C 1
ATOM 738 O O . GLU A 1 91 ? -21.717 12.911 15.599 1.00 91.81 91 GLU A O 1
ATOM 743 N N . MET A 1 92 ? -20.635 10.977 15.282 1.00 89.88 92 MET A N 1
ATOM 744 C CA . MET A 1 92 ? -19.650 11.520 14.342 1.00 89.88 92 MET A CA 1
ATOM 745 C C . MET A 1 92 ? -20.309 11.998 13.047 1.00 89.88 92 MET A C 1
ATOM 747 O O . MET A 1 92 ? -19.966 13.073 12.556 1.00 89.88 92 MET A O 1
ATOM 751 N N . ALA A 1 93 ? -21.267 11.238 12.510 1.00 88.88 93 ALA A N 1
ATOM 752 C CA . ALA A 1 93 ? -22.022 11.638 11.328 1.00 88.88 93 ALA A CA 1
ATOM 753 C C . ALA A 1 93 ? -22.865 12.897 11.591 1.00 88.88 93 ALA A C 1
ATOM 755 O O . ALA A 1 93 ? -22.858 13.818 10.778 1.00 88.88 93 ALA A O 1
ATOM 756 N N . GLU A 1 94 ? -23.533 12.980 12.743 1.00 88.25 94 GLU A N 1
ATOM 757 C CA . GLU A 1 94 ? -24.303 14.161 13.150 1.00 88.25 94 GLU A CA 1
ATOM 758 C C . GLU A 1 94 ? -23.401 15.393 13.324 1.00 88.25 94 GLU A C 1
ATOM 760 O O . GLU A 1 94 ? -23.686 16.457 12.773 1.00 88.25 94 GLU A O 1
ATOM 765 N N . ARG A 1 95 ? -22.254 15.239 14.002 1.00 87.81 95 ARG A N 1
ATOM 766 C CA . ARG A 1 95 ? -21.241 16.300 14.136 1.00 87.81 95 ARG A CA 1
ATOM 767 C C . ARG A 1 95 ? -20.683 16.747 12.790 1.00 87.81 95 ARG A C 1
ATOM 769 O O . ARG A 1 95 ? -20.503 17.943 12.592 1.00 87.81 95 ARG A O 1
ATOM 776 N N . ALA A 1 96 ? -20.415 15.817 11.874 1.00 85.62 96 ALA A N 1
ATOM 777 C CA . ALA A 1 96 ? -19.922 16.138 10.539 1.00 85.62 96 ALA A CA 1
ATOM 778 C C . ALA A 1 96 ? -20.946 16.951 9.733 1.00 85.62 96 ALA A C 1
ATOM 780 O O . ALA A 1 96 ? -20.557 17.884 9.038 1.00 85.62 96 ALA A O 1
ATOM 781 N N . ILE A 1 97 ? -22.242 16.650 9.868 1.00 81.19 97 ILE A N 1
ATOM 782 C CA . ILE A 1 97 ? -23.327 17.424 9.244 1.00 81.19 97 ILE A CA 1
ATOM 783 C C . ILE A 1 97 ? -23.426 18.829 9.853 1.00 81.19 97 ILE A C 1
ATOM 785 O O . ILE A 1 97 ? -23.701 19.782 9.136 1.00 81.19 97 ILE A O 1
ATOM 789 N N . MET A 1 98 ? -23.165 18.979 11.152 1.00 71.62 98 MET A N 1
ATOM 790 C CA . MET A 1 98 ? -23.243 20.265 11.856 1.00 71.62 98 MET A CA 1
ATOM 791 C C . MET A 1 98 ? -22.090 21.241 11.538 1.00 71.62 98 MET A C 1
ATOM 793 O O . MET A 1 98 ? -22.150 22.401 11.944 1.00 71.62 98 MET A O 1
ATOM 797 N N . ILE A 1 99 ? -21.029 20.775 10.868 1.00 69.81 99 ILE A N 1
ATOM 798 C CA . ILE A 1 99 ? -19.836 21.565 10.505 1.00 69.81 9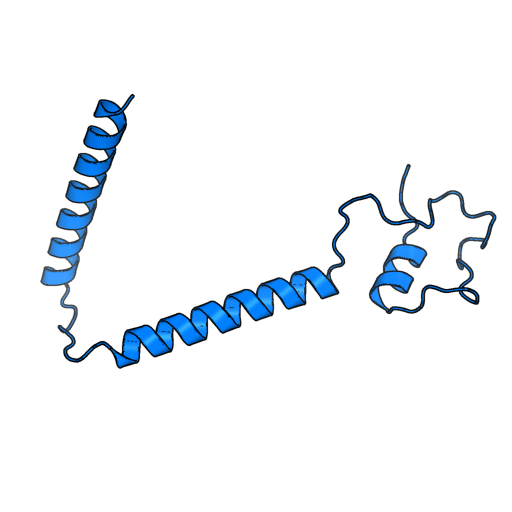9 ILE A CA 1
ATOM 799 C C . ILE A 1 99 ? -19.907 22.092 9.048 1.00 69.81 99 ILE A C 1
ATOM 801 O O . ILE A 1 99 ? -19.059 22.892 8.651 1.00 69.81 99 ILE A O 1
ATOM 805 N N . VAL A 1 100 ? -20.920 21.694 8.263 1.00 54.34 100 VAL A N 1
ATOM 806 C CA . VAL A 1 100 ? -21.181 22.168 6.883 1.00 54.34 100 VAL A CA 1
ATOM 807 C C . VAL A 1 100 ? -22.262 23.244 6.881 1.00 54.34 100 VAL A C 1
ATOM 809 O O . VAL A 1 100 ? -22.076 24.246 6.153 1.00 54.34 100 VAL A O 1
#